Protein AF-A0A377YYM0-F1 (afdb_monomer)

Structure (mmCIF, N/CA/C/O backbone):
data_AF-A0A377YYM0-F1
#
_entry.id   AF-A0A377YYM0-F1
#
loop_
_atom_site.group_PDB
_atom_site.id
_atom_site.type_symbol
_atom_site.label_atom_id
_atom_site.label_alt_id
_atom_site.label_comp_id
_atom_site.label_asym_id
_ato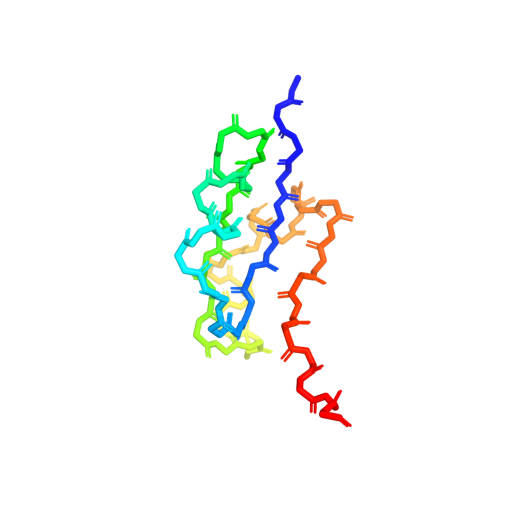m_site.label_entity_id
_atom_site.label_seq_id
_atom_site.pdbx_PDB_ins_code
_atom_site.Cartn_x
_atom_site.Cartn_y
_atom_site.Cartn_z
_atom_site.occupancy
_atom_site.B_iso_or_equiv
_atom_site.auth_seq_id
_atom_site.auth_comp_id
_atom_site.auth_asym_id
_atom_site.auth_atom_id
_atom_site.pdbx_PDB_model_num
ATOM 1 N N . MET A 1 1 ? -3.328 8.846 11.076 1.00 67.25 1 MET A N 1
ATOM 2 C CA . MET A 1 1 ? -2.882 8.766 9.669 1.00 67.25 1 MET A CA 1
ATOM 3 C C . MET A 1 1 ? -2.522 7.315 9.415 1.00 67.25 1 MET A C 1
ATOM 5 O O . MET A 1 1 ? -1.788 6.775 10.233 1.00 67.25 1 MET A O 1
ATOM 9 N N . LYS A 1 2 ? -3.107 6.654 8.408 1.00 71.62 2 LYS A N 1
ATOM 10 C CA . LYS A 1 2 ? -2.786 5.245 8.131 1.00 71.62 2 LYS A CA 1
ATOM 11 C C . LYS A 1 2 ? -1.356 5.180 7.567 1.00 71.62 2 LYS A C 1
ATOM 13 O O . LYS A 1 2 ? -1.092 5.895 6.600 1.00 71.62 2 LYS A O 1
ATOM 18 N N . PRO A 1 3 ? -0.447 4.391 8.154 1.00 82.25 3 PRO A N 1
ATOM 19 C CA . PRO A 1 3 ? 0.881 4.182 7.586 1.00 82.25 3 PRO A CA 1
ATOM 20 C C . PRO A 1 3 ? 0.756 3.569 6.186 1.00 82.25 3 PRO A C 1
ATOM 22 O O . PRO A 1 3 ? -0.040 2.652 5.977 1.00 82.25 3 PRO A O 1
ATOM 25 N N . SER A 1 4 ? 1.493 4.104 5.212 1.00 85.31 4 SER A N 1
ATOM 26 C CA . SER A 1 4 ? 1.496 3.576 3.842 1.00 85.31 4 SER A CA 1
ATOM 27 C C . SER A 1 4 ? 2.701 2.669 3.640 1.00 85.31 4 SER A C 1
ATOM 29 O O . SER A 1 4 ? 3.759 2.889 4.227 1.00 85.31 4 SER A O 1
ATOM 31 N N . VAL A 1 5 ? 2.548 1.636 2.822 1.00 86.44 5 VAL A N 1
ATOM 32 C CA . VAL A 1 5 ? 3.611 0.677 2.521 1.00 86.44 5 VAL A CA 1
ATOM 33 C C . VAL A 1 5 ? 3.580 0.307 1.045 1.00 86.44 5 VAL A C 1
ATOM 35 O O . VAL A 1 5 ? 2.515 0.099 0.458 1.00 86.44 5 VAL A O 1
ATOM 38 N N . ILE A 1 6 ? 4.761 0.219 0.434 1.00 87.00 6 ILE A N 1
ATOM 39 C CA . ILE A 1 6 ? 4.886 -0.217 -0.958 1.00 87.00 6 ILE A CA 1
ATOM 40 C C . ILE A 1 6 ? 5.139 -1.712 -0.995 1.00 87.00 6 ILE A C 1
ATOM 42 O O . ILE A 1 6 ? 6.153 -2.180 -0.481 1.00 87.00 6 ILE A O 1
ATOM 46 N N . LEU A 1 7 ? 4.260 -2.447 -1.669 1.00 85.38 7 LEU A N 1
ATOM 47 C CA . LEU A 1 7 ? 4.442 -3.859 -1.948 1.00 85.38 7 LEU A CA 1
ATOM 48 C C . LEU A 1 7 ? 4.942 -4.040 -3.381 1.00 85.38 7 LEU A C 1
ATOM 50 O O . LEU A 1 7 ? 4.192 -3.833 -4.328 1.00 85.38 7 LEU A O 1
ATOM 54 N N . TYR A 1 8 ? 6.196 -4.450 -3.563 1.00 82.69 8 TYR A N 1
ATOM 55 C CA . TYR A 1 8 ? 6.768 -4.618 -4.910 1.00 82.69 8 TYR A CA 1
ATOM 56 C C . TYR A 1 8 ? 6.867 -6.075 -5.387 1.00 82.69 8 TYR A C 1
ATOM 58 O O . TYR A 1 8 ? 7.390 -6.348 -6.469 1.00 82.69 8 TYR A O 1
ATOM 66 N N . LYS A 1 9 ? 6.392 -7.025 -4.576 1.00 75.25 9 LYS A N 1
ATOM 67 C CA . LYS A 1 9 ? 6.426 -8.462 -4.865 1.00 75.25 9 LYS A CA 1
ATOM 68 C C . LYS A 1 9 ? 5.146 -9.133 -4.375 1.00 75.25 9 LYS A C 1
ATOM 70 O O . LYS A 1 9 ? 4.479 -8.612 -3.488 1.00 75.25 9 LYS A O 1
ATOM 75 N N . THR A 1 10 ? 4.819 -10.296 -4.926 1.00 71.62 10 THR A N 1
ATOM 76 C CA . THR A 1 10 ? 3.660 -11.085 -4.497 1.00 71.62 10 THR A CA 1
ATOM 77 C C . THR A 1 10 ? 3.774 -11.466 -3.024 1.00 71.62 10 THR A C 1
ATOM 79 O O . THR A 1 10 ? 4.777 -12.032 -2.585 1.00 71.62 10 THR A O 1
ATOM 82 N N . LEU A 1 11 ? 2.729 -11.133 -2.277 1.00 74.31 11 LEU A N 1
ATOM 83 C CA . LEU A 1 11 ? 2.536 -11.442 -0.868 1.00 74.31 11 LEU A CA 1
ATOM 84 C C . LEU A 1 11 ? 1.255 -12.289 -0.778 1.00 74.31 11 LEU A C 1
ATOM 86 O O . LEU A 1 11 ? 0.333 -12.018 -1.549 1.00 74.31 11 LEU A O 1
ATOM 90 N N . PRO A 1 12 ? 1.185 -13.313 0.090 1.00 81.44 12 PRO A N 1
ATOM 91 C CA . PRO A 1 12 ? -0.026 -14.111 0.252 1.00 81.44 12 PRO A CA 1
ATOM 92 C C . PRO A 1 12 ? -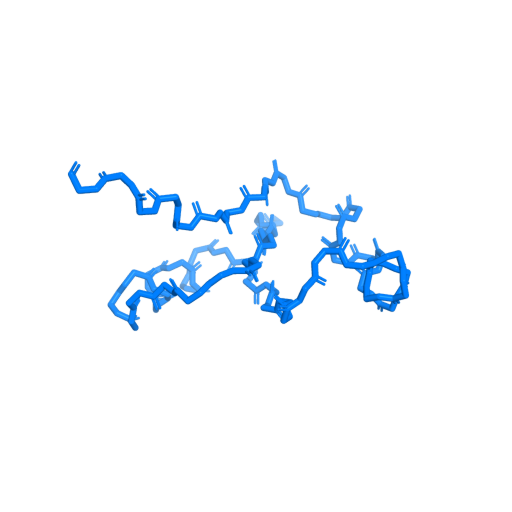1.217 -13.233 0.630 1.00 81.44 12 PRO A C 1
ATOM 94 O O . PRO A 1 12 ? -1.061 -12.326 1.452 1.00 81.44 12 PRO A O 1
ATOM 97 N N . ASP A 1 13 ? -2.396 -13.545 0.093 1.00 80.94 13 ASP A N 1
ATOM 98 C CA . ASP A 1 13 ? -3.627 -12.788 0.340 1.00 80.94 13 ASP A CA 1
ATOM 99 C C . ASP A 1 13 ? -3.917 -12.609 1.838 1.00 80.94 13 ASP A C 1
ATOM 101 O O . ASP A 1 13 ? -4.316 -11.530 2.254 1.00 80.94 13 ASP A O 1
ATOM 105 N N . ASP A 1 14 ? -3.621 -13.613 2.669 1.00 84.44 14 ASP A N 1
ATOM 106 C CA . ASP A 1 14 ? -3.839 -13.573 4.125 1.00 84.44 14 ASP A CA 1
ATOM 107 C C . ASP A 1 14 ? -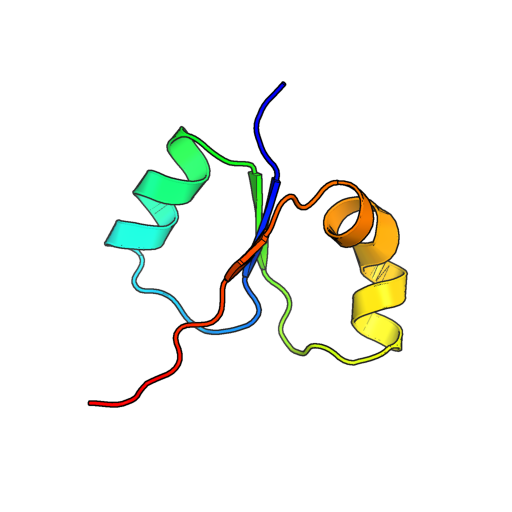3.042 -12.449 4.820 1.00 84.44 14 ASP A C 1
ATOM 109 O O . ASP A 1 14 ? -3.549 -11.706 5.666 1.00 84.44 14 ASP A O 1
ATOM 113 N N . LEU A 1 15 ? -1.784 -12.266 4.405 1.00 82.12 15 LEU A N 1
ATOM 114 C CA . LEU A 1 15 ? -0.935 -11.189 4.906 1.00 82.12 15 LEU A CA 1
ATOM 115 C C . LEU A 1 15 ? -1.313 -9.848 4.275 1.00 82.12 15 LEU A C 1
ATOM 117 O O . LEU A 1 15 ? -1.236 -8.830 4.957 1.00 82.12 15 LEU A O 1
ATOM 121 N N . LEU A 1 16 ? -1.736 -9.845 3.007 1.00 83.19 16 LEU A N 1
ATOM 122 C CA . LEU A 1 16 ? -2.150 -8.638 2.295 1.00 83.19 16 LEU A CA 1
ATOM 123 C C . LEU A 1 16 ? -3.385 -8.034 2.962 1.00 83.19 16 LEU A C 1
ATOM 125 O O . LEU A 1 16 ? -3.386 -6.851 3.280 1.00 83.19 16 LEU A O 1
ATOM 129 N N . GLN A 1 17 ? -4.377 -8.868 3.267 1.00 84.88 17 GLN A N 1
ATOM 130 C CA . GLN A 1 17 ? -5.632 -8.455 3.882 1.00 84.88 17 GLN A CA 1
ATOM 131 C C . GLN A 1 17 ? -5.392 -7.825 5.257 1.00 84.88 17 GLN A C 1
ATOM 133 O O . GLN A 1 17 ? -5.864 -6.726 5.533 1.00 84.88 17 GLN A O 1
ATOM 138 N N . ARG A 1 18 ? -4.564 -8.459 6.100 1.00 86.62 18 ARG A N 1
ATOM 139 C CA . ARG A 1 18 ? -4.142 -7.877 7.388 1.00 86.62 18 ARG A CA 1
ATOM 140 C C . ARG A 1 18 ? -3.400 -6.555 7.222 1.00 86.62 18 ARG A C 1
ATOM 142 O O . ARG A 1 18 ? -3.518 -5.667 8.066 1.00 86.62 18 ARG A O 1
ATOM 149 N N . LEU A 1 19 ? -2.604 -6.437 6.168 1.00 84.00 19 LEU A N 1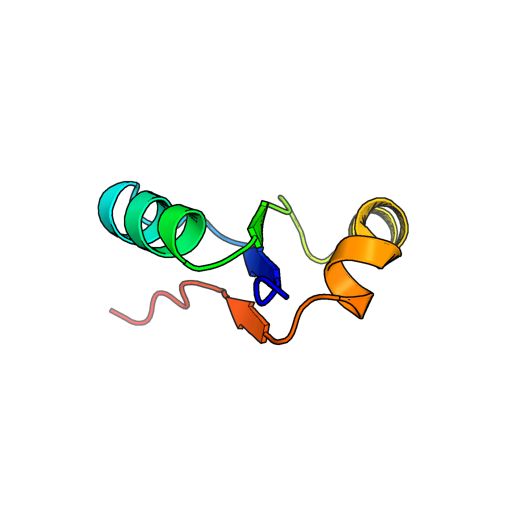
ATOM 150 C CA . LEU A 1 19 ? -1.845 -5.234 5.885 1.00 84.00 19 LEU A CA 1
ATOM 151 C C . LEU A 1 19 ? -2.779 -4.106 5.434 1.00 84.00 19 LEU A C 1
ATOM 153 O O . LEU A 1 19 ? -2.651 -3.015 5.956 1.00 84.00 19 LEU A O 1
ATOM 157 N N . GLU A 1 20 ? -3.761 -4.357 4.571 1.00 85.19 20 GLU A N 1
ATOM 158 C CA . GLU A 1 20 ? -4.748 -3.359 4.121 1.00 85.19 20 GLU A CA 1
ATOM 159 C C . GLU A 1 20 ? -5.689 -2.881 5.245 1.00 85.19 20 GLU A C 1
ATOM 161 O O . GLU A 1 20 ? -6.076 -1.705 5.311 1.00 85.19 20 GLU A O 1
ATOM 16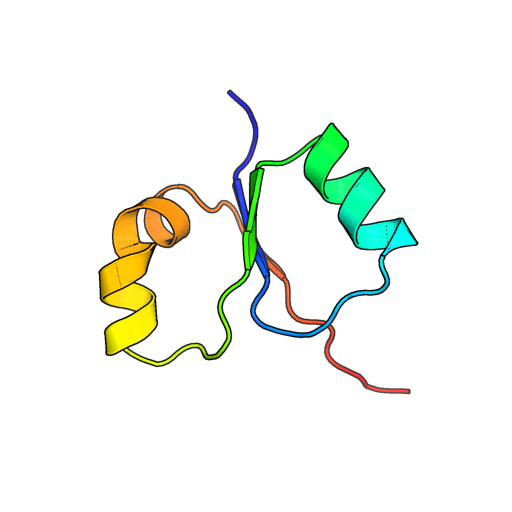6 N N . GLU A 1 21 ? -6.001 -3.764 6.197 1.00 87.31 21 GLU A N 1
ATOM 167 C CA . GLU A 1 21 ? -6.794 -3.432 7.386 1.00 87.31 21 GLU A CA 1
ATOM 168 C C . GLU A 1 21 ? -6.114 -2.336 8.227 1.00 87.31 21 GLU A C 1
ATOM 170 O O . GLU A 1 21 ? -6.767 -1.382 8.666 1.00 87.31 21 GLU A O 1
ATOM 175 N N . HIS A 1 22 ? -4.785 -2.394 8.375 1.00 85.25 22 HIS A N 1
ATOM 176 C CA . HIS A 1 22 ? -4.013 -1.491 9.240 1.00 85.25 22 HIS A CA 1
ATOM 177 C C . HIS A 1 22 ? -3.189 -0.424 8.492 1.00 85.25 22 HIS A C 1
ATOM 179 O O . HIS A 1 22 ? -2.930 0.644 9.049 1.00 85.25 22 HIS A O 1
ATOM 185 N N . PHE A 1 23 ? -2.825 -0.672 7.236 1.00 85.25 23 PHE A N 1
ATOM 186 C CA . PHE A 1 23 ? -1.897 0.102 6.405 1.00 85.25 23 PHE A CA 1
ATOM 187 C C . PHE A 1 23 ? -2.497 0.370 5.017 1.00 85.25 23 PHE A C 1
ATOM 189 O O . PHE A 1 23 ? -3.418 -0.307 4.571 1.00 85.25 23 PHE A O 1
ATOM 196 N N . SER A 1 24 ? -1.967 1.369 4.314 1.00 86.31 24 SER A N 1
ATOM 197 C CA . SER A 1 24 ? -2.300 1.626 2.910 1.00 86.31 24 SER A CA 1
ATOM 198 C C . SER A 1 24 ? -1.312 0.880 2.012 1.00 86.31 24 SER A C 1
ATOM 200 O O . SER A 1 24 ? -0.145 1.267 1.930 1.00 86.31 24 SER A O 1
ATOM 202 N N . VAL A 1 25 ? -1.744 -0.214 1.379 1.00 84.69 25 VAL A N 1
ATOM 203 C CA . VAL A 1 25 ? -0.861 -1.078 0.581 1.00 84.69 25 VAL A CA 1
ATOM 204 C C . VAL A 1 25 ? -0.892 -0.656 -0.880 1.00 84.69 25 VAL A C 1
ATOM 206 O O . VAL A 1 25 ? -1.900 -0.806 -1.562 1.00 84.69 25 VAL A O 1
ATOM 209 N N . THR A 1 26 ? 0.231 -0.156 -1.392 1.00 85.75 26 THR A N 1
ATOM 210 C CA . THR A 1 26 ? 0.368 0.147 -2.822 1.00 85.75 26 THR A CA 1
ATOM 211 C C . THR A 1 26 ? 1.178 -0.942 -3.500 1.00 85.75 26 THR A C 1
ATOM 213 O O . THR A 1 26 ? 2.384 -1.060 -3.281 1.00 85.75 26 THR A O 1
ATOM 216 N N . GLN A 1 27 ? 0.517 -1.740 -4.337 1.00 81.19 27 GLN A N 1
ATOM 217 C CA . GLN A 1 27 ? 1.178 -2.785 -5.108 1.00 81.19 27 GLN A CA 1
ATOM 218 C C . GLN A 1 27 ? 1.839 -2.202 -6.359 1.00 81.19 27 GLN A C 1
ATOM 220 O O . GLN A 1 27 ? 1.173 -1.646 -7.231 1.00 81.19 27 GLN A O 1
ATOM 225 N N . VAL A 1 28 ? 3.152 -2.375 -6.482 1.00 80.56 28 VAL A N 1
ATOM 226 C CA . VAL A 1 28 ? 3.921 -1.990 -7.666 1.00 80.56 28 VAL A CA 1
ATOM 227 C C . VAL A 1 28 ? 4.522 -3.223 -8.321 1.00 80.56 28 VAL A C 1
ATOM 229 O O . VAL A 1 28 ? 5.208 -4.019 -7.696 1.00 80.56 28 VAL A O 1
ATOM 232 N N . LYS A 1 29 ? 4.291 -3.398 -9.624 1.00 72.12 29 LYS A N 1
ATOM 233 C CA . LYS A 1 29 ? 4.796 -4.577 -10.350 1.00 72.12 29 LYS A CA 1
ATOM 234 C C . LYS A 1 29 ? 6.323 -4.641 -10.424 1.00 72.12 29 LYS A C 1
ATOM 236 O O . LYS A 1 29 ? 6.866 -5.719 -10.615 1.00 72.12 29 LYS A O 1
ATOM 241 N N . ASN A 1 30 ? 7.000 -3.493 -10.392 1.00 71.94 30 ASN A N 1
ATOM 242 C CA . ASN A 1 30 ? 8.455 -3.376 -10.493 1.00 71.94 30 ASN A CA 1
ATOM 243 C C . ASN A 1 30 ? 8.921 -2.048 -9.885 1.00 71.94 30 ASN A C 1
ATOM 245 O O . ASN A 1 30 ? 8.292 -1.020 -10.133 1.00 71.94 30 ASN A O 1
ATOM 249 N N . LEU A 1 31 ? 10.080 -2.047 -9.222 1.00 74.88 31 LEU A N 1
ATOM 250 C CA . LEU A 1 31 ? 10.779 -0.853 -8.712 1.00 74.88 31 LEU A CA 1
ATOM 251 C C . LEU A 1 31 ? 11.506 -0.073 -9.826 1.00 74.88 31 LEU A C 1
ATOM 253 O O . LEU A 1 31 ? 12.628 0.397 -9.652 1.00 74.88 31 LEU A O 1
ATOM 257 N N . ARG A 1 32 ? 10.898 0.025 -11.011 1.00 80.50 32 ARG A N 1
ATOM 258 C CA . ARG A 1 32 ? 11.456 0.814 -12.114 1.00 80.50 32 ARG A CA 1
ATOM 259 C C . ARG A 1 32 ? 11.240 2.303 -11.848 1.00 80.50 32 ARG A C 1
ATOM 261 O O . ARG A 1 32 ? 10.188 2.645 -11.314 1.00 80.50 32 ARG A O 1
ATOM 268 N N . PRO A 1 33 ? 12.158 3.186 -12.273 1.00 77.38 33 PRO A N 1
ATOM 269 C CA . PRO A 1 33 ? 12.019 4.629 -12.072 1.00 77.38 33 PRO A CA 1
ATOM 270 C C . PRO A 1 33 ? 10.700 5.177 -12.635 1.00 77.38 33 PRO A C 1
ATOM 272 O O . PRO A 1 33 ? 10.091 6.028 -12.007 1.00 77.38 33 PRO A O 1
ATOM 275 N N . GLU A 1 34 ? 10.188 4.622 -13.738 1.00 82.00 34 GLU A N 1
ATOM 276 C CA . GLU A 1 34 ? 8.870 4.979 -14.288 1.00 82.00 34 GLU A CA 1
ATOM 277 C C . GLU A 1 34 ? 7.710 4.646 -13.333 1.00 82.00 34 GLU A C 1
ATOM 279 O O . GLU A 1 34 ? 6.820 5.467 -13.120 1.00 82.00 34 GLU A O 1
ATOM 284 N N . THR A 1 35 ? 7.714 3.453 -12.730 1.00 80.81 35 THR A N 1
ATOM 285 C CA . THR A 1 35 ? 6.694 3.039 -11.754 1.00 80.81 35 THR A CA 1
ATOM 286 C C . THR A 1 35 ? 6.843 3.817 -10.454 1.00 80.81 35 THR A C 1
ATOM 288 O O . THR A 1 35 ? 5.853 4.237 -9.875 1.00 80.81 35 THR A O 1
ATOM 291 N N . VAL A 1 36 ? 8.077 4.040 -10.001 1.00 81.88 36 VAL A N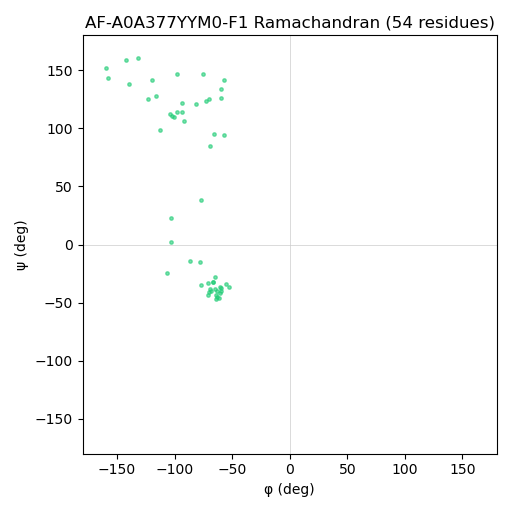 1
ATOM 292 C CA . VAL A 1 36 ? 8.364 4.837 -8.805 1.00 81.88 36 VAL A CA 1
ATOM 293 C C . VAL A 1 36 ? 7.900 6.277 -9.006 1.00 81.88 36 VAL A C 1
ATOM 295 O O . VAL A 1 36 ? 7.308 6.827 -8.094 1.00 81.88 36 VAL A O 1
ATOM 298 N N . SER A 1 37 ? 8.084 6.870 -10.190 1.00 82.94 37 SER A N 1
ATOM 299 C CA . SER A 1 37 ? 7.568 8.206 -10.507 1.00 82.94 37 SER A CA 1
ATOM 300 C C . SER A 1 37 ? 6.043 8.249 -10.607 1.00 82.94 37 SER A C 1
ATOM 302 O O . SER A 1 37 ? 5.441 9.191 -10.103 1.00 82.94 37 SER A O 1
ATOM 304 N N . GLN A 1 38 ? 5.401 7.237 -11.201 1.00 82.56 38 GLN A N 1
ATOM 305 C CA . GLN A 1 38 ? 3.932 7.153 -11.230 1.00 82.56 38 GLN A CA 1
ATOM 306 C C . GLN A 1 38 ? 3.322 6.930 -9.842 1.00 82.56 38 GLN A C 1
ATOM 308 O O . GLN A 1 38 ? 2.237 7.423 -9.558 1.00 82.56 38 GLN A O 1
ATOM 313 N N . HIS A 1 39 ? 4.027 6.213 -8.971 1.00 81.06 39 HIS A N 1
ATOM 314 C CA . HIS A 1 39 ? 3.630 5.968 -7.589 1.00 81.06 39 HIS A CA 1
ATOM 315 C C . HIS A 1 39 ? 4.416 6.852 -6.609 1.00 81.06 39 HIS A C 1
ATOM 317 O O . HIS A 1 39 ? 4.525 6.503 -5.437 1.00 81.06 39 HIS A O 1
ATOM 323 N N . ALA A 1 40 ? 4.968 7.988 -7.055 1.00 79.94 40 ALA A N 1
ATOM 324 C CA . 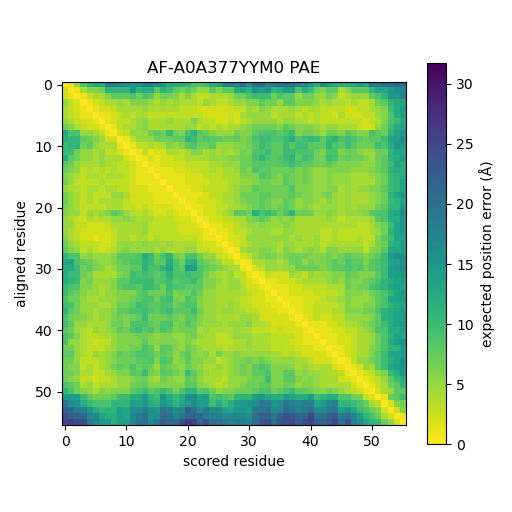ALA A 1 40 ? 5.900 8.789 -6.257 1.00 79.94 40 ALA A CA 1
ATOM 325 C C . ALA A 1 40 ? 5.275 9.267 -4.950 1.00 79.94 40 ALA A C 1
ATOM 327 O O . ALA A 1 40 ? 5.935 9.255 -3.918 1.00 79.94 40 ALA A O 1
ATOM 328 N N . GLU A 1 41 ? 3.992 9.621 -4.978 1.00 81.50 41 GLU A N 1
ATOM 329 C CA . GLU A 1 41 ? 3.230 9.985 -3.783 1.00 81.50 41 GLU A CA 1
ATOM 330 C C . GLU A 1 41 ? 3.110 8.806 -2.816 1.00 81.50 41 GLU A C 1
ATOM 332 O O . GLU A 1 41 ? 3.364 8.960 -1.625 1.00 81.50 41 GLU A O 1
ATOM 337 N N . ALA A 1 42 ? 2.823 7.607 -3.324 1.00 80.12 42 ALA A N 1
ATOM 338 C CA . ALA A 1 42 ? 2.773 6.409 -2.498 1.00 80.12 42 ALA A CA 1
ATOM 339 C C . ALA A 1 42 ? 4.153 6.062 -1.920 1.00 80.12 42 ALA A C 1
ATOM 341 O O . ALA A 1 42 ? 4.232 5.663 -0.768 1.00 80.12 42 ALA A O 1
ATOM 342 N N . PHE A 1 43 ? 5.240 6.237 -2.680 1.00 80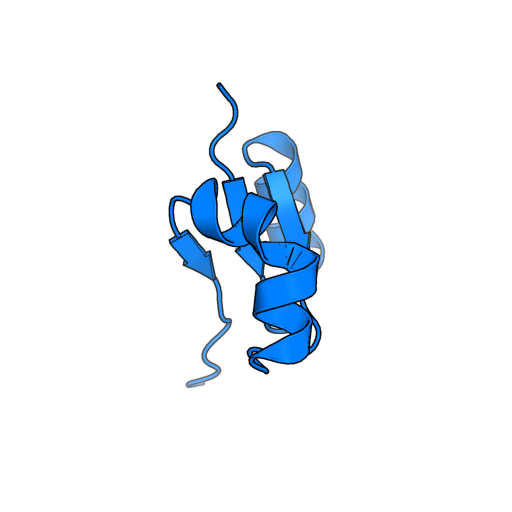.88 43 PHE A N 1
ATOM 343 C CA . PHE A 1 43 ? 6.610 6.030 -2.195 1.00 80.88 43 PHE A CA 1
ATOM 344 C C . PHE A 1 43 ? 7.033 7.087 -1.173 1.00 80.88 43 PHE A C 1
ATOM 346 O O . PHE A 1 43 ? 7.715 6.756 -0.210 1.00 80.88 43 PHE A O 1
ATOM 353 N N . ALA A 1 44 ? 6.630 8.342 -1.369 1.00 82.88 44 ALA A N 1
ATOM 354 C CA . ALA A 1 44 ? 6.921 9.443 -0.458 1.00 82.88 44 ALA A CA 1
ATOM 355 C C . ALA A 1 44 ? 6.131 9.331 0.853 1.00 82.88 44 ALA A C 1
ATOM 357 O O . ALA A 1 44 ? 6.624 9.732 1.903 1.00 82.88 44 ALA A O 1
ATOM 358 N N . GLN A 1 45 ? 4.912 8.787 0.794 1.00 82.31 45 GLN A N 1
ATOM 359 C CA . GLN A 1 45 ? 4.090 8.504 1.970 1.00 82.31 45 GLN A CA 1
ATOM 360 C C . GLN A 1 45 ? 4.373 7.138 2.592 1.00 82.31 45 GLN A C 1
ATOM 362 O O . GLN A 1 45 ? 3.923 6.878 3.711 1.00 82.31 45 GLN A O 1
ATOM 367 N N . ALA A 1 46 ? 5.075 6.255 1.883 1.00 82.88 46 ALA A N 1
ATOM 368 C CA . ALA A 1 46 ? 5.376 4.939 2.395 1.00 82.88 46 ALA A CA 1
ATOM 369 C C . ALA A 1 46 ? 6.429 5.014 3.495 1.00 82.88 46 ALA A C 1
ATOM 371 O O . ALA A 1 46 ? 7.548 5.470 3.282 1.00 82.88 46 ALA A O 1
ATOM 372 N N . GLU A 1 47 ? 6.082 4.480 4.661 1.00 80.69 47 GLU A N 1
ATOM 373 C CA . GLU A 1 47 ? 7.025 4.320 5.766 1.00 80.69 47 GLU A CA 1
ATOM 374 C C . GLU A 1 47 ? 7.952 3.115 5.562 1.00 80.69 47 GLU A C 1
ATOM 376 O O . GLU A 1 47 ? 8.981 2.995 6.225 1.00 80.69 47 GLU A O 1
ATOM 381 N N . GLY A 1 48 ? 7.613 2.214 4.635 1.00 76.88 48 GLY A N 1
ATOM 382 C CA . GLY A 1 48 ? 8.393 1.012 4.387 1.00 76.88 48 GLY A CA 1
ATOM 383 C C . GLY A 1 48 ? 8.142 0.384 3.024 1.00 76.88 48 GLY A C 1
ATOM 384 O O . GLY A 1 48 ? 7.056 0.475 2.443 1.00 76.88 48 GLY A O 1
ATOM 385 N N . LEU A 1 49 ? 9.178 -0.290 2.530 1.00 81.00 49 LEU A N 1
ATOM 386 C CA . LEU A 1 49 ? 9.141 -1.068 1.303 1.00 81.00 49 LEU A CA 1
ATOM 387 C C . LEU A 1 49 ? 9.076 -2.556 1.665 1.00 81.00 49 LEU A C 1
ATOM 389 O O . LEU A 1 49 ? 10.022 -3.118 2.215 1.00 81.00 49 LEU A O 1
ATOM 393 N N . LEU A 1 50 ? 7.949 -3.193 1.365 1.00 78.88 50 LEU A N 1
ATOM 394 C CA . LEU A 1 50 ? 7.700 -4.601 1.636 1.00 78.88 50 LEU A CA 1
ATOM 395 C C . LEU A 1 50 ? 7.964 -5.415 0.373 1.00 78.88 50 LEU A C 1
ATOM 397 O O . LEU A 1 50 ? 7.274 -5.316 -0.643 1.00 78.88 50 LEU A O 1
ATOM 401 N N . GLY A 1 51 ? 8.996 -6.243 0.456 1.00 70.88 51 GLY A N 1
ATOM 402 C CA . GLY A 1 51 ? 9.277 -7.278 -0.520 1.00 70.88 51 GLY A CA 1
ATOM 403 C C . GLY A 1 51 ? 9.341 -8.603 0.192 1.00 70.88 51 GLY A C 1
ATOM 404 O O . GLY A 1 51 ? 10.127 -8.753 1.126 1.00 70.88 51 GLY A O 1
ATOM 405 N N . SER A 1 52 ? 8.550 -9.571 -0.264 1.00 59.25 52 SER A N 1
ATOM 406 C CA . SER A 1 52 ? 8.758 -10.956 0.138 1.00 59.25 52 SER A CA 1
ATOM 407 C C . SER A 1 52 ? 10.063 -11.446 -0.501 1.00 59.25 52 SER A C 1
ATOM 409 O O . SER A 1 52 ? 10.089 -11.977 -1.615 1.00 59.25 52 SER A O 1
ATOM 411 N N . SER A 1 53 ? 11.194 -11.184 0.152 1.00 49.88 53 SER A N 1
ATOM 412 C CA . SER A 1 53 ? 12.436 -11.873 -0.176 1.00 49.88 53 SER A CA 1
ATOM 413 C C . SER A 1 53 ? 12.223 -13.332 0.194 1.00 49.88 53 SER A C 1
ATOM 415 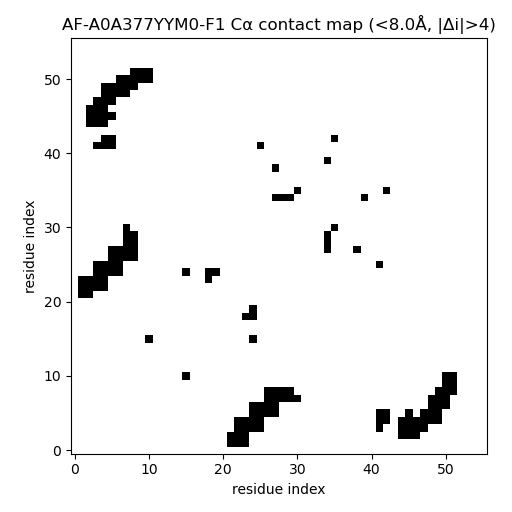O O . SER A 1 53 ? 12.374 -13.714 1.348 1.00 49.88 53 SER A O 1
ATOM 417 N N . GLU A 1 54 ? 11.834 -14.140 -0.792 1.00 43.88 54 GLU A N 1
ATOM 418 C CA . GLU A 1 54 ? 11.997 -15.587 -0.730 1.00 43.88 54 GLU A CA 1
ATOM 419 C C . GLU A 1 54 ? 13.485 -15.850 -0.521 1.00 43.88 54 GLU A C 1
ATOM 421 O O . GLU A 1 54 ? 14.281 -15.883 -1.458 1.00 43.88 54 GLU A O 1
ATOM 426 N N . LYS A 1 55 ? 13.865 -16.009 0.737 1.00 40.38 55 LYS A N 1
ATOM 427 C CA . LYS A 1 55 ? 14.849 -17.006 1.088 1.00 40.38 55 LYS A CA 1
ATOM 428 C C . LYS A 1 55 ? 14.078 -18.024 1.909 1.00 40.38 55 LYS A C 1
ATOM 430 O O . LYS A 1 55 ? 13.735 -17.757 3.058 1.00 40.38 55 LYS A O 1
ATOM 435 N N . VAL A 1 56 ? 13.688 -19.096 1.222 1.00 41.88 56 VAL A N 1
ATOM 436 C CA . VAL A 1 56 ? 13.297 -20.360 1.851 1.00 41.88 56 VAL A CA 1
ATOM 437 C C . VAL A 1 56 ? 14.324 -20.770 2.901 1.00 41.88 56 VAL A C 1
ATOM 439 O O . VAL A 1 56 ? 15.528 -20.478 2.689 1.00 41.88 56 VAL A O 1
#

Sequence (56 aa):
MKPSVILYKTLPDDLLQRLEEHFSVTQVKNLRPETVSQHAEAFAQAEGLLGSSEKV

Secondary structure (DSSP, 8-state):
-PPEEEE-S---HHHHHHHHHHSEEEE-S---HHHHHHTHHHHHHEEEEE------

Mean predicted aligned error: 6.52 Å

Nearest PDB structures (foldseek):
  4nu6-assembly1_B  TM=7.271E-01  e=1.713E-01  Stutzerimonas stutzeri
  4e5p-assembly3_F  TM=6.708E-01  e=2.249E-01  Stutzerimonas stutzeri
  6ih2-assembly1_B-2  TM=6.714E-01  e=1.963E-01  Ralstonia sp. 4506
  4e5k-assembly2_C-2  TM=6.515E-01  e=3.619E-01  Stutzerimonas stutzeri
  6ih8-assembly1_C  TM=6.849E-01  e=4.750E-01  Ralstonia sp. 4506

pLDDT: mean 77.86, std 10.85, range [40.38, 87.31]

Solvent-accessible surface area (backbone atoms only — not comparable to full-atom values): 3368 Å² total; per-residue (Å²): 131,72,54,24,30,35,29,50,47,85,65,60,65,76,60,46,53,58,40,51,75,64,28,44,70,45,79,38,92,50,92,41,71,69,49,46,60,76,38,36,67,55,58,73,56,26,81,44,80,48,60,70,74,84,72,128

Foldseek 3Di:
DQAAEEEQEDDDPVVVVVCVVRHHYHYHPHPDPVRCVVCVVSVVRHPYYDYPPPPD

Organism: Klebsiella pneumoniae subsp. ozaenae (NCBI:txid574)

Radius of gyration: 11.18 Å; Cα contacts (8 Å, |Δi|>4): 79; chains: 1; bounding box: 22×30×24 Å